Protein AF-A0A3L6QSZ5-F1 (afdb_monomer_lite)

Foldseek 3Di:
DPPPPPPFAQALVLLQVLLCVQVVDNDDPLSVLLNVLSVQAGDHSVVLNVLSVVDSDSVNSSVSSSVVSVVRNVVVVPDD

Sequence (80 aa):
MDMHVYMGYCGWEAFKTLARNYFLINDHPLFPEIQALLSAVEVTPAEVSEMLLRSEDADAALQGVATLLGEKKQAIGEGN

pLDDT: mean 82.84, std 13.27, range [41.09, 92.19]

Secondary structure (DSSP, 8-state):
-------S---HHHHHHHHHHHH--S--TTHHHHHHHHHHS---HHHHHHHHHT-SSHHHHHHHHHHHHHHHHHHHH---

Radius of gyration: 12.74 Å; chains: 1; bounding box: 26×31×37 Å

Organism: Panicum miliaceum (NCBI:txid4540)

Structure (mmCIF, N/CA/C/O backbone):
data_AF-A0A3L6QSZ5-F1
#
_entry.id   AF-A0A3L6QSZ5-F1
#
loop_
_atom_site.group_PDB
_atom_site.id
_atom_site.type_symbol
_atom_site.label_atom_id
_atom_site.label_alt_id
_atom_site.label_comp_id
_atom_site.label_asym_id
_atom_site.label_entity_id
_atom_site.label_seq_id
_atom_site.pdbx_PDB_ins_code
_atom_site.Cartn_x
_atom_site.Cartn_y
_atom_site.Cartn_z
_atom_site.occupancy
_atom_site.B_iso_or_equiv
_atom_site.auth_seq_id
_atom_site.auth_comp_id
_atom_site.auth_asym_id
_atom_site.auth_atom_id
_atom_site.pdbx_PDB_model_num
ATOM 1 N N . MET A 1 1 ? -11.641 20.929 -12.251 1.00 50.28 1 MET A N 1
ATOM 2 C CA . MET A 1 1 ? -11.724 19.560 -11.709 1.00 50.28 1 MET A CA 1
ATOM 3 C C . MET A 1 1 ? -11.559 19.708 -10.217 1.00 50.28 1 MET A C 1
ATOM 5 O O . MET A 1 1 ? -10.564 20.287 -9.805 1.00 50.28 1 MET A O 1
ATOM 9 N N . ASP A 1 2 ? -12.591 19.346 -9.463 1.00 44.22 2 ASP A N 1
ATOM 10 C CA . ASP A 1 2 ? -12.644 19.496 -8.011 1.00 44.22 2 ASP A CA 1
ATOM 11 C C . ASP A 1 2 ? -11.516 18.661 -7.385 1.00 44.22 2 ASP A C 1
ATOM 13 O O . ASP A 1 2 ? -11.550 17.428 -7.403 1.00 44.22 2 ASP A O 1
ATOM 17 N N . MET A 1 3 ? -10.443 19.340 -6.967 1.00 46.00 3 MET A N 1
ATOM 18 C CA . MET A 1 3 ? -9.332 18.738 -6.238 1.00 46.00 3 MET A CA 1
ATOM 19 C C . MET A 1 3 ? -9.837 18.429 -4.833 1.00 46.00 3 MET A C 1
ATOM 21 O O . MET A 1 3 ? -9.628 19.205 -3.903 1.00 46.00 3 MET A O 1
ATOM 25 N N . HIS A 1 4 ? -10.488 17.279 -4.678 1.00 55.75 4 HIS A N 1
ATOM 26 C CA . HIS A 1 4 ? -10.592 16.627 -3.385 1.00 55.75 4 HIS A CA 1
ATOM 27 C C . HIS A 1 4 ? -9.163 16.309 -2.929 1.00 55.75 4 HIS A C 1
ATOM 29 O O . HIS A 1 4 ? -8.620 15.242 -3.211 1.00 55.75 4 HIS A O 1
ATOM 35 N N . VAL A 1 5 ? -8.521 17.269 -2.261 1.00 50.97 5 VAL A N 1
ATOM 36 C CA . VAL A 1 5 ? -7.432 17.000 -1.326 1.00 50.97 5 VAL A CA 1
ATOM 37 C C . VAL A 1 5 ? -8.032 16.038 -0.307 1.00 50.97 5 VAL A C 1
ATOM 39 O O . VAL A 1 5 ? -8.755 16.437 0.603 1.00 50.97 5 VAL A O 1
ATOM 42 N N . TYR A 1 6 ? -7.831 14.743 -0.549 1.00 52.56 6 TYR A N 1
ATOM 43 C CA . TYR A 1 6 ? -8.225 13.677 0.355 1.00 52.56 6 TYR A CA 1
ATOM 44 C C . TYR A 1 6 ? -7.399 13.852 1.628 1.00 52.56 6 TYR A C 1
ATOM 46 O O . TYR A 1 6 ? -6.231 13.473 1.706 1.00 52.56 6 TYR A O 1
ATOM 54 N N . MET A 1 7 ? -8.002 14.514 2.611 1.00 56.31 7 MET A N 1
ATOM 55 C CA . MET A 1 7 ? -7.472 14.614 3.958 1.00 56.31 7 MET A CA 1
ATOM 56 C C . MET A 1 7 ? -7.586 13.236 4.618 1.00 56.31 7 MET A C 1
ATOM 58 O O . MET A 1 7 ? -8.669 12.827 5.020 1.00 56.31 7 MET A O 1
ATOM 62 N N . GLY A 1 8 ? -6.465 12.519 4.716 1.00 63.84 8 GLY A N 1
ATOM 63 C CA . GLY A 1 8 ? -6.242 11.541 5.785 1.00 63.84 8 GLY A CA 1
ATOM 64 C C . GLY A 1 8 ? -5.922 10.109 5.364 1.00 63.84 8 GLY A C 1
ATOM 65 O O . GLY A 1 8 ? -5.004 9.532 5.936 1.00 63.84 8 GLY A O 1
ATOM 66 N N . TYR A 1 9 ? -6.606 9.527 4.372 1.00 72.81 9 TYR A N 1
ATOM 67 C CA . TYR A 1 9 ? -6.614 8.061 4.233 1.00 72.81 9 TYR A CA 1
ATOM 68 C C . TYR A 1 9 ? -6.308 7.551 2.818 1.00 72.81 9 TYR A C 1
ATOM 70 O O . TYR A 1 9 ? -6.703 8.135 1.809 1.00 72.81 9 TYR A O 1
ATOM 78 N N . CYS A 1 10 ? -5.571 6.445 2.748 1.00 82.56 10 CYS A N 1
ATOM 79 C CA . CYS A 1 10 ? -5.177 5.754 1.533 1.00 82.56 10 CYS A CA 1
ATOM 80 C C . CYS A 1 10 ?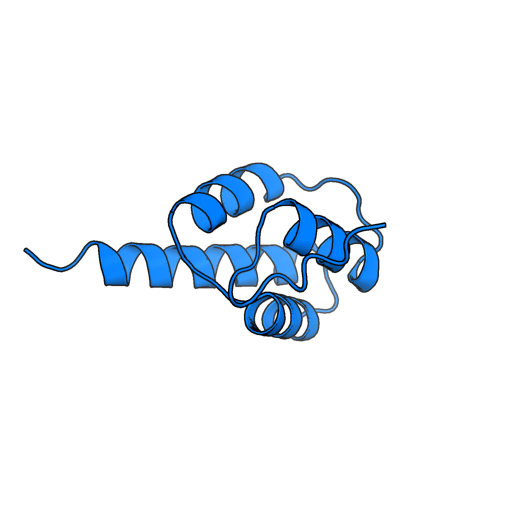 -6.333 4.868 1.076 1.00 82.56 10 CYS A C 1
ATOM 82 O O . CYS A 1 10 ? -6.506 3.744 1.540 1.00 82.56 10 CYS A O 1
ATOM 84 N N . GLY A 1 11 ? -7.139 5.386 0.154 1.00 85.00 11 GLY A N 1
ATOM 85 C CA . GLY A 1 11 ? -8.105 4.566 -0.564 1.00 85.00 11 GLY A CA 1
ATOM 86 C C . GLY A 1 11 ? -7.434 3.644 -1.586 1.00 85.00 11 GLY A C 1
ATOM 87 O O . GLY A 1 11 ? -6.267 3.810 -1.949 1.00 85.00 11 GLY A O 1
ATOM 88 N N . TRP A 1 12 ? -8.218 2.714 -2.130 1.00 87.75 12 TRP A N 1
ATOM 89 C CA . TRP A 1 12 ? -7.793 1.811 -3.204 1.00 87.75 12 TRP A CA 1
ATOM 90 C C . TRP A 1 12 ? -7.173 2.542 -4.409 1.00 87.75 12 TRP A C 1
ATOM 92 O O . TRP A 1 12 ? -6.137 2.131 -4.930 1.00 87.75 12 TRP A O 1
ATOM 102 N N . GLU A 1 13 ? -7.771 3.658 -4.830 1.00 86.75 13 GLU A N 1
ATOM 103 C CA . GLU A 1 13 ? -7.270 4.461 -5.953 1.00 86.75 13 GLU A CA 1
ATOM 104 C C . GLU A 1 13 ? -5.917 5.121 -5.650 1.00 86.75 13 GLU A C 1
ATOM 106 O O . GLU A 1 13 ? -5.043 5.180 -6.522 1.00 86.75 13 GLU A O 1
ATOM 111 N N . ALA A 1 14 ? -5.717 5.568 -4.406 1.00 87.88 14 ALA A N 1
ATOM 112 C CA . ALA A 1 14 ? -4.447 6.127 -3.957 1.00 87.88 14 ALA A CA 1
ATOM 113 C C . ALA A 1 14 ? -3.363 5.045 -3.977 1.00 87.88 14 ALA A C 1
ATOM 115 O O . ALA A 1 14 ? -2.328 5.233 -4.610 1.00 87.88 14 ALA A O 1
ATOM 116 N N . PHE A 1 15 ? -3.634 3.877 -3.390 1.00 89.44 15 PHE A N 1
ATOM 117 C CA . PHE A 1 15 ? -2.718 2.739 -3.414 1.00 89.44 15 PHE A CA 1
ATOM 118 C C . PHE A 1 15 ? -2.356 2.305 -4.844 1.00 89.44 15 PHE A C 1
ATOM 120 O O . PHE A 1 15 ? -1.176 2.154 -5.152 1.00 89.44 15 PHE A O 1
ATOM 127 N N . LYS A 1 16 ? -3.335 2.181 -5.753 1.00 88.75 16 LYS A N 1
ATOM 128 C CA . LYS A 1 16 ? -3.075 1.858 -7.169 1.00 88.75 16 LYS A CA 1
ATOM 129 C C . LYS A 1 16 ? -2.164 2.877 -7.841 1.00 88.75 16 LYS A C 1
ATOM 131 O O . LYS A 1 16 ? -1.274 2.507 -8.606 1.00 88.75 16 LYS A O 1
ATOM 136 N N . THR A 1 17 ? -2.385 4.156 -7.553 1.00 89.75 17 THR A N 1
ATOM 137 C CA . THR A 1 17 ? -1.539 5.238 -8.058 1.00 89.75 17 THR A CA 1
ATOM 138 C C . THR A 1 17 ? -0.112 5.092 -7.536 1.00 89.75 17 THR A C 1
ATOM 140 O O . THR A 1 17 ? 0.827 5.227 -8.314 1.00 89.75 17 THR A O 1
ATOM 143 N N . LEU A 1 18 ? 0.075 4.754 -6.257 1.00 89.00 18 LEU A N 1
ATOM 144 C CA . LEU A 1 18 ? 1.399 4.516 -5.678 1.00 89.00 18 LEU A CA 1
ATOM 145 C C . LEU A 1 18 ? 2.073 3.284 -6.295 1.00 89.00 18 LEU A C 1
ATOM 147 O O . LEU A 1 18 ? 3.180 3.403 -6.808 1.00 89.00 18 LEU A O 1
ATOM 151 N N . ALA A 1 19 ? 1.402 2.132 -6.342 1.00 89.38 19 ALA A N 1
ATOM 152 C CA . ALA A 1 19 ? 1.957 0.902 -6.912 1.00 89.38 19 ALA A CA 1
ATOM 153 C C . ALA A 1 19 ? 2.417 1.095 -8.367 1.00 89.38 19 ALA A C 1
ATOM 155 O O . ALA A 1 19 ? 3.499 0.647 -8.751 1.00 89.38 19 ALA A O 1
ATOM 156 N N . ARG A 1 20 ? 1.638 1.840 -9.159 1.00 89.50 20 ARG A N 1
ATOM 157 C CA . ARG A 1 20 ? 2.008 2.194 -10.529 1.00 89.50 20 ARG A CA 1
ATOM 158 C C . ARG A 1 20 ? 3.155 3.204 -10.597 1.00 89.50 20 ARG A C 1
ATOM 160 O O . ARG A 1 20 ? 3.985 3.085 -11.486 1.00 89.50 20 ARG A O 1
ATOM 167 N N . ASN A 1 21 ? 3.217 4.191 -9.705 1.00 89.06 21 ASN A N 1
ATOM 168 C CA . ASN A 1 21 ? 4.316 5.163 -9.701 1.00 89.06 21 ASN A CA 1
ATOM 169 C C . ASN A 1 21 ? 5.648 4.548 -9.248 1.00 89.06 21 ASN A C 1
ATOM 171 O O . ASN A 1 21 ? 6.681 4.899 -9.807 1.00 89.06 21 ASN A O 1
ATOM 175 N N . TYR A 1 22 ? 5.628 3.640 -8.269 1.00 88.50 22 TYR A N 1
ATOM 176 C CA . TYR A 1 22 ? 6.841 3.025 -7.722 1.00 88.50 22 TYR A CA 1
ATOM 177 C C . TYR A 1 22 ? 7.325 1.827 -8.542 1.00 88.50 22 TYR A C 1
ATOM 179 O O . TYR A 1 22 ? 8.495 1.775 -8.904 1.00 88.50 22 TYR A O 1
ATOM 187 N N . PHE A 1 23 ? 6.434 0.891 -8.876 1.00 88.88 23 PHE A N 1
ATOM 188 C CA . PHE A 1 23 ? 6.814 -0.382 -9.505 1.00 88.88 23 PHE A CA 1
ATOM 189 C C . PHE A 1 23 ? 6.323 -0.526 -10.946 1.00 88.88 23 PHE A C 1
ATOM 191 O O . PHE A 1 23 ? 6.578 -1.548 -11.576 1.00 88.88 23 PHE A O 1
ATOM 198 N N . LEU A 1 24 ? 5.596 0.465 -11.480 1.00 88.38 24 LEU A N 1
ATOM 199 C CA . LEU A 1 24 ? 5.023 0.430 -12.834 1.00 88.38 24 LEU A CA 1
ATOM 200 C C . LEU A 1 24 ? 4.110 -0.783 -13.093 1.00 88.38 24 LEU A C 1
ATOM 202 O O . LEU A 1 24 ? 3.861 -1.147 -14.243 1.00 88.38 24 LEU A O 1
ATOM 206 N N . ILE A 1 25 ? 3.557 -1.375 -12.031 1.00 86.69 25 ILE A N 1
ATOM 207 C CA . ILE A 1 25 ? 2.598 -2.478 -12.112 1.00 86.69 25 ILE A CA 1
ATOM 208 C C . ILE A 1 25 ? 1.161 -1.956 -12.102 1.00 86.69 25 ILE A C 1
ATOM 210 O O . ILE A 1 25 ? 0.838 -0.961 -11.452 1.00 86.69 25 ILE A O 1
ATOM 214 N N . ASN A 1 26 ? 0.281 -2.659 -12.812 1.00 82.81 26 ASN A N 1
ATOM 215 C CA . ASN A 1 26 ? -1.155 -2.366 -12.825 1.00 82.81 26 ASN A CA 1
ATOM 216 C C . ASN A 1 26 ? -1.984 -3.386 -12.032 1.00 82.81 26 ASN A C 1
ATOM 218 O O . ASN A 1 26 ? -3.123 -3.078 -11.676 1.00 82.81 26 ASN A O 1
ATOM 222 N N . ASP A 1 27 ? -1.430 -4.573 -11.786 1.00 84.69 27 ASP A N 1
ATOM 223 C CA . ASP A 1 27 ? -2.090 -5.682 -11.104 1.00 84.69 27 ASP A CA 1
ATOM 224 C C . ASP A 1 27 ? -1.062 -6.530 -10.342 1.00 84.69 27 ASP A C 1
ATOM 226 O O . ASP A 1 27 ? 0.103 -6.600 -10.744 1.00 84.69 27 ASP A O 1
ATOM 230 N N . HIS A 1 28 ? -1.496 -7.144 -9.242 1.00 87.81 28 HIS A N 1
ATOM 231 C CA . HIS A 1 28 ? -0.696 -8.061 -8.439 1.00 87.81 28 HIS A CA 1
ATOM 232 C C . HIS A 1 28 ? -1.617 -9.049 -7.714 1.00 87.81 28 HIS A C 1
ATOM 234 O O . HIS A 1 28 ? -2.683 -8.639 -7.255 1.00 87.81 28 HIS A O 1
ATOM 240 N N . PRO A 1 29 ? -1.211 -10.306 -7.474 1.00 89.19 29 PRO A N 1
ATOM 241 C CA . PRO A 1 29 ? -2.012 -11.255 -6.690 1.00 89.19 29 PRO A CA 1
ATOM 242 C C . PRO A 1 29 ? -2.384 -10.763 -5.277 1.00 89.19 29 PRO A C 1
ATOM 244 O O . PRO A 1 29 ? -3.420 -11.152 -4.748 1.00 89.19 29 PRO A O 1
ATOM 247 N N . LEU A 1 30 ? -1.582 -9.870 -4.684 1.00 89.12 30 LEU A N 1
ATOM 248 C CA . LEU A 1 30 ? -1.816 -9.288 -3.348 1.00 89.12 30 LEU A CA 1
ATOM 249 C C . LEU A 1 30 ? -2.759 -8.072 -3.349 1.00 89.12 30 LEU A C 1
ATOM 251 O O . LEU A 1 30 ? -3.206 -7.629 -2.294 1.00 89.12 30 LEU A O 1
ATOM 255 N N . PHE A 1 31 ? -3.086 -7.517 -4.517 1.00 89.88 31 PHE A N 1
ATOM 256 C CA . PHE A 1 31 ? -3.988 -6.370 -4.641 1.00 89.88 31 PHE A CA 1
ATOM 257 C C . PHE A 1 31 ? -5.372 -6.575 -4.007 1.00 89.88 31 PHE A C 1
ATOM 259 O O . PHE A 1 31 ? -5.779 -5.700 -3.242 1.00 89.88 31 PHE A O 1
ATOM 266 N N . PRO A 1 32 ? -6.104 -7.677 -4.271 1.00 90.06 32 PRO A N 1
ATOM 267 C CA . PRO A 1 32 ? -7.412 -7.896 -3.652 1.00 90.06 32 PRO A CA 1
ATOM 268 C C . PRO A 1 32 ? -7.332 -8.009 -2.124 1.00 90.06 32 PRO A C 1
ATOM 270 O O . PRO A 1 32 ? -8.221 -7.521 -1.427 1.00 90.06 32 PRO A O 1
ATOM 273 N N . GLU A 1 33 ? -6.260 -8.602 -1.594 1.00 90.81 33 GLU A N 1
ATOM 274 C CA . GLU A 1 33 ? -6.039 -8.712 -0.150 1.00 90.81 33 GLU A CA 1
ATOM 275 C C . GLU A 1 33 ? -5.801 -7.335 0.478 1.00 90.81 33 GLU A C 1
ATOM 277 O O . GLU A 1 33 ? -6.491 -6.948 1.423 1.00 90.81 33 GLU A O 1
ATOM 282 N N . ILE A 1 34 ? -4.897 -6.547 -0.108 1.00 90.50 34 ILE A N 1
ATOM 283 C CA . ILE A 1 34 ? -4.611 -5.178 0.330 1.00 90.50 34 ILE A CA 1
ATOM 284 C C . ILE A 1 34 ? -5.859 -4.303 0.222 1.00 90.50 34 ILE A C 1
ATOM 286 O O . ILE A 1 34 ? -6.138 -3.541 1.137 1.00 90.50 34 ILE A O 1
ATOM 290 N N . GLN A 1 35 ? -6.655 -4.429 -0.841 1.00 90.44 35 GLN A N 1
ATOM 291 C CA . GLN A 1 35 ? -7.904 -3.682 -0.992 1.00 90.44 35 GLN A CA 1
ATOM 292 C C . GLN A 1 35 ? -8.893 -3.984 0.143 1.00 90.44 35 GLN A C 1
ATOM 294 O O . GLN A 1 35 ? -9.491 -3.062 0.701 1.00 90.44 35 GLN A O 1
ATOM 299 N N . ALA A 1 36 ? -9.061 -5.260 0.499 1.00 90.19 36 A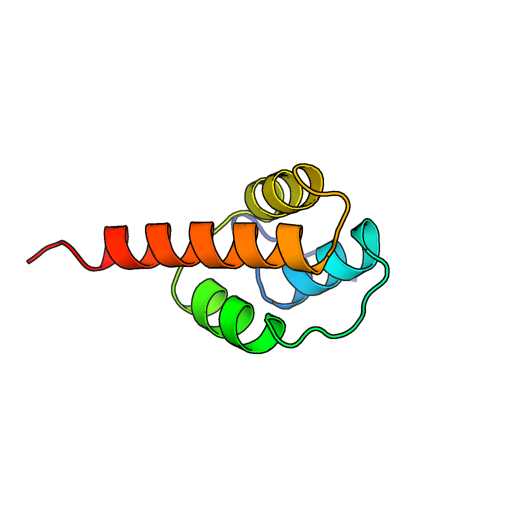LA A N 1
ATOM 300 C CA . ALA A 1 36 ? -9.929 -5.660 1.603 1.00 90.19 36 ALA A CA 1
ATOM 301 C C . ALA A 1 36 ? -9.414 -5.130 2.949 1.00 90.19 36 ALA A C 1
ATOM 303 O O . ALA A 1 36 ? -10.201 -4.680 3.782 1.00 90.19 36 ALA A O 1
ATOM 304 N N . LEU A 1 37 ? -8.094 -5.145 3.150 1.00 90.56 37 LEU A N 1
ATOM 305 C CA . LEU A 1 37 ? -7.457 -4.611 4.348 1.00 90.56 37 LEU A CA 1
ATOM 306 C C . LEU A 1 37 ? -7.574 -3.082 4.429 1.00 90.56 37 LEU A C 1
ATOM 308 O O . LEU A 1 37 ? -8.013 -2.583 5.455 1.00 90.56 37 LEU A O 1
ATOM 312 N N . LEU A 1 38 ? -7.292 -2.347 3.349 1.00 88.00 38 LEU A N 1
ATOM 313 C CA . LEU A 1 38 ? -7.467 -0.888 3.245 1.00 88.00 38 LEU A CA 1
ATOM 314 C C . LEU A 1 38 ? -8.914 -0.446 3.501 1.00 88.00 38 LEU A C 1
ATOM 316 O O . LEU A 1 38 ? -9.147 0.669 3.946 1.00 88.00 38 LEU A O 1
ATOM 320 N N . SER A 1 39 ? -9.899 -1.303 3.217 1.00 86.50 39 SER A N 1
ATOM 321 C CA . SER A 1 39 ? -11.298 -1.027 3.560 1.00 86.50 39 SER A CA 1
ATOM 322 C C . SER A 1 39 ? -11.619 -1.280 5.036 1.00 86.50 39 SER A C 1
ATOM 324 O O . SER A 1 39 ? -12.644 -0.800 5.515 1.00 86.50 39 SER A O 1
ATOM 326 N N . ALA A 1 40 ? -10.800 -2.070 5.732 1.00 87.38 40 ALA A N 1
ATOM 327 C CA . ALA A 1 40 ? -10.971 -2.409 7.141 1.00 87.38 40 ALA A CA 1
ATOM 328 C C . ALA A 1 40 ? -10.135 -1.520 8.072 1.00 87.38 40 ALA A C 1
ATOM 330 O O . ALA A 1 40 ? -10.505 -1.358 9.232 1.00 87.38 40 ALA A O 1
ATOM 331 N N . VAL A 1 41 ? -9.016 -0.970 7.588 1.00 87.56 41 VAL A N 1
ATOM 332 C CA . VAL A 1 41 ? -8.118 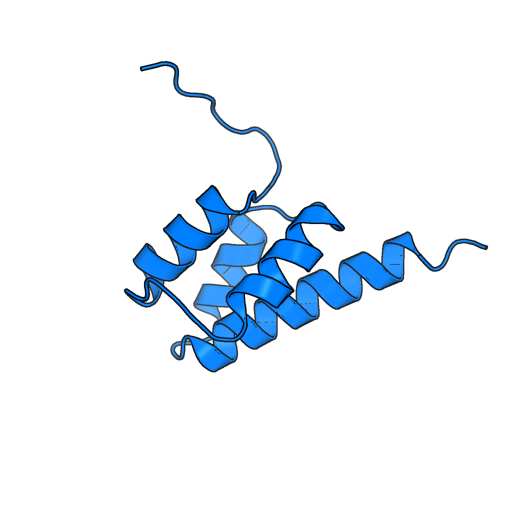-0.112 8.365 1.00 87.56 41 VAL A CA 1
ATOM 333 C C . VAL A 1 41 ? -7.915 1.238 7.710 1.00 87.56 41 VAL A C 1
ATOM 335 O O . VAL A 1 41 ? -7.802 1.370 6.496 1.00 87.56 41 VAL A O 1
ATOM 338 N N . GLU A 1 42 ? -7.763 2.243 8.555 1.00 85.69 42 GLU A N 1
ATOM 339 C CA . GLU A 1 42 ? -7.382 3.583 8.154 1.00 85.69 42 GLU A CA 1
ATOM 340 C C . GLU A 1 42 ? -5.848 3.697 8.115 1.00 85.69 42 GLU A C 1
ATOM 342 O O . GLU A 1 42 ? -5.175 3.671 9.148 1.00 85.69 42 GLU A O 1
ATOM 347 N N . VAL A 1 43 ? -5.271 3.808 6.916 1.00 87.56 43 VAL A N 1
ATOM 348 C CA . VAL A 1 43 ? -3.828 4.037 6.707 1.00 87.56 43 VAL A CA 1
ATOM 349 C C . VAL A 1 43 ? -3.620 5.296 5.882 1.00 87.56 43 VAL A C 1
ATOM 351 O O . VAL A 1 43 ? -4.465 5.627 5.057 1.00 87.56 43 VAL A O 1
ATOM 354 N N . THR A 1 44 ? -2.499 5.991 6.043 1.00 88.38 44 THR A N 1
ATOM 355 C CA . THR A 1 44 ? -2.178 7.155 5.205 1.00 88.38 44 THR A CA 1
ATOM 356 C C . THR A 1 44 ? -1.434 6.742 3.925 1.00 88.38 44 THR A C 1
ATOM 358 O O . THR A 1 44 ? -0.667 5.776 3.926 1.00 88.38 44 THR A O 1
ATOM 361 N N . PRO A 1 45 ? -1.586 7.475 2.805 1.00 85.06 45 PRO A N 1
ATOM 362 C CA . PRO A 1 45 ? -0.803 7.207 1.598 1.00 85.06 45 PRO A CA 1
ATOM 363 C C . PRO A 1 45 ? 0.707 7.393 1.821 1.00 85.06 45 PRO A C 1
ATOM 365 O O . PRO A 1 45 ? 1.498 6.768 1.120 1.00 85.06 45 PRO A O 1
ATOM 368 N N . ALA A 1 46 ? 1.114 8.201 2.807 1.00 87.12 46 ALA A N 1
ATOM 369 C CA . ALA A 1 46 ? 2.513 8.368 3.193 1.00 87.12 46 ALA A CA 1
ATOM 370 C C . ALA A 1 46 ? 3.087 7.097 3.844 1.00 87.12 46 ALA A C 1
ATOM 372 O O . ALA A 1 46 ? 4.148 6.647 3.426 1.00 87.12 46 ALA A O 1
ATOM 373 N N . GLU A 1 47 ? 2.366 6.476 4.788 1.00 87.75 47 GLU A N 1
ATOM 374 C CA . GLU A 1 47 ? 2.766 5.190 5.390 1.00 87.75 47 GLU A CA 1
ATOM 375 C C . GLU A 1 47 ? 2.891 4.087 4.333 1.00 87.75 47 GLU A C 1
ATOM 377 O O . GLU A 1 47 ? 3.870 3.342 4.318 1.00 87.75 47 GLU A O 1
ATOM 382 N N . VAL A 1 48 ? 1.922 4.006 3.414 1.00 88.62 48 VAL A N 1
ATOM 383 C CA . VAL A 1 48 ? 1.979 3.048 2.301 1.00 88.62 48 VAL A CA 1
ATOM 384 C C . VAL A 1 48 ? 3.199 3.330 1.427 1.00 88.62 48 VAL A C 1
ATOM 386 O O . VAL A 1 48 ? 3.969 2.418 1.157 1.00 88.62 48 VAL A O 1
ATOM 389 N N . SER A 1 49 ? 3.419 4.586 1.030 1.00 88.88 49 SER A N 1
ATOM 390 C CA . SER A 1 49 ? 4.585 4.982 0.226 1.00 88.88 49 SER A CA 1
ATOM 391 C C . SER A 1 49 ? 5.908 4.627 0.902 1.00 88.88 49 SER A C 1
ATOM 393 O O . SER A 1 49 ? 6.824 4.162 0.237 1.00 88.88 49 SER A O 1
ATOM 395 N N . GLU A 1 50 ? 6.015 4.799 2.219 1.00 90.12 50 GLU A N 1
ATOM 396 C CA . GLU A 1 50 ? 7.212 4.436 2.979 1.00 90.12 50 GLU A CA 1
ATOM 397 C C . GLU A 1 50 ? 7.451 2.919 3.002 1.00 90.12 50 GLU A C 1
ATOM 399 O O . GLU A 1 50 ? 8.590 2.467 2.879 1.00 90.12 50 GLU A O 1
ATOM 404 N N . MET A 1 51 ? 6.387 2.118 3.121 1.00 89.69 51 MET A N 1
ATOM 405 C CA . MET A 1 51 ? 6.482 0.660 2.981 1.00 89.69 51 MET A CA 1
ATOM 406 C C . MET A 1 51 ? 6.910 0.257 1.572 1.00 89.69 51 MET A C 1
ATOM 408 O O . MET A 1 51 ? 7.755 -0.622 1.423 1.00 89.69 51 MET A O 1
ATOM 412 N N . LEU A 1 52 ? 6.384 0.932 0.548 1.00 89.06 52 LEU A N 1
ATOM 413 C CA . LEU A 1 52 ? 6.794 0.693 -0.831 1.00 89.06 52 LEU A CA 1
ATOM 414 C C . LEU A 1 52 ? 8.263 1.076 -1.057 1.00 89.06 52 LEU A C 1
ATOM 416 O O . LEU A 1 52 ? 8.988 0.329 -1.688 1.00 89.06 52 LEU A O 1
ATOM 420 N N . LEU A 1 53 ? 8.740 2.183 -0.487 1.00 88.25 53 LEU A N 1
ATOM 421 C CA . LEU A 1 53 ? 10.137 2.625 -0.601 1.00 88.25 53 LEU A CA 1
ATOM 422 C C . LEU A 1 53 ? 11.140 1.737 0.149 1.00 88.25 53 LEU A C 1
ATOM 424 O O . LEU A 1 53 ? 12.332 1.779 -0.147 1.00 88.25 53 LEU A O 1
ATOM 428 N N . ARG A 1 54 ? 10.683 0.943 1.122 1.00 87.75 54 ARG A N 1
ATOM 429 C CA . ARG A 1 54 ? 11.530 -0.014 1.850 1.00 87.75 54 ARG A CA 1
ATOM 430 C C . ARG A 1 54 ? 11.926 -1.229 1.017 1.00 87.75 54 ARG A C 1
ATOM 432 O O . ARG A 1 54 ? 12.755 -2.018 1.467 1.00 87.75 54 ARG A O 1
ATOM 439 N N . SER A 1 55 ? 11.330 -1.421 -0.155 1.00 89.06 55 SER A N 1
ATOM 440 C CA . SER A 1 55 ? 11.595 -2.573 -1.011 1.00 89.06 55 SER A CA 1
ATOM 441 C C . SER A 1 55 ? 11.629 -2.157 -2.475 1.00 89.06 55 SER A C 1
ATOM 443 O O . SER A 1 55 ? 10.767 -1.429 -2.948 1.00 89.06 55 SER A O 1
ATOM 445 N N . GLU A 1 56 ? 12.628 -2.636 -3.210 1.00 86.75 56 GLU A N 1
ATOM 446 C CA . GLU A 1 56 ? 12.738 -2.382 -4.653 1.00 86.75 56 GLU A CA 1
ATOM 447 C C . GLU A 1 56 ? 11.854 -3.342 -5.467 1.00 86.75 56 GLU A C 1
ATOM 449 O O . GLU A 1 56 ? 11.437 -3.024 -6.580 1.00 86.75 56 GLU A O 1
ATOM 454 N N . ASP A 1 57 ? 11.505 -4.491 -4.882 1.00 90.06 57 ASP A N 1
ATOM 455 C CA . ASP A 1 57 ? 10.605 -5.479 -5.465 1.00 90.06 57 ASP A CA 1
ATOM 456 C C . ASP A 1 57 ? 9.148 -5.209 -5.094 1.00 90.06 57 ASP A C 1
ATOM 458 O O . ASP A 1 57 ? 8.803 -5.074 -3.916 1.00 90.06 57 ASP A O 1
ATOM 462 N N . ALA A 1 58 ? 8.270 -5.228 -6.100 1.00 88.31 58 ALA A N 1
ATOM 463 C CA . ALA A 1 58 ? 6.838 -5.039 -5.900 1.00 88.31 58 ALA A CA 1
ATOM 464 C C . ALA A 1 58 ? 6.244 -6.092 -4.956 1.00 88.31 58 ALA A C 1
ATOM 466 O O . ALA A 1 58 ? 5.455 -5.754 -4.084 1.00 88.31 58 ALA A O 1
ATOM 467 N N . ASP A 1 59 ? 6.645 -7.356 -5.094 1.00 90.00 59 ASP A N 1
ATOM 468 C CA . ASP A 1 59 ? 6.123 -8.452 -4.273 1.00 90.00 59 ASP A CA 1
ATOM 469 C C . ASP A 1 59 ? 6.464 -8.236 -2.785 1.00 90.00 59 ASP A C 1
ATOM 471 O O . ASP A 1 59 ? 5.573 -8.20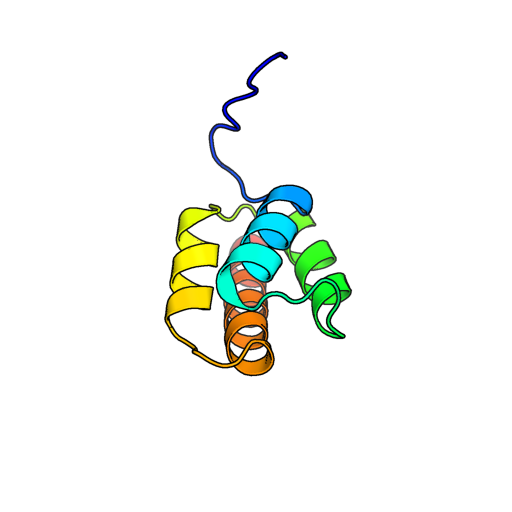5 -1.934 1.00 90.00 59 ASP A O 1
ATOM 475 N N . ALA A 1 60 ? 7.734 -7.929 -2.489 1.00 91.00 60 ALA A N 1
ATOM 476 C CA . ALA A 1 60 ? 8.204 -7.633 -1.135 1.00 91.00 60 ALA A CA 1
ATOM 477 C C . ALA A 1 60 ? 7.557 -6.365 -0.552 1.00 91.00 60 ALA A C 1
ATOM 479 O O . ALA A 1 60 ? 7.101 -6.366 0.594 1.00 91.00 60 ALA A O 1
ATOM 480 N N . ALA A 1 61 ? 7.458 -5.302 -1.354 1.00 91.75 61 ALA A N 1
ATOM 481 C CA . ALA A 1 61 ? 6.822 -4.047 -0.972 1.00 91.75 61 ALA A CA 1
ATOM 482 C C . ALA A 1 61 ? 5.344 -4.241 -0.605 1.00 91.75 61 ALA A C 1
ATOM 484 O O . ALA A 1 61 ? 4.872 -3.770 0.432 1.00 91.75 61 ALA A O 1
ATOM 485 N N . LEU A 1 62 ? 4.608 -4.970 -1.444 1.00 91.69 62 LEU A N 1
ATOM 486 C CA . LEU A 1 62 ? 3.193 -5.266 -1.249 1.00 91.69 62 LEU A CA 1
ATOM 487 C C . LEU A 1 62 ? 2.958 -6.183 -0.055 1.00 91.69 62 LEU A C 1
ATOM 489 O O . LEU A 1 62 ? 2.019 -5.954 0.705 1.00 91.69 62 LEU A O 1
ATOM 493 N N . GLN A 1 63 ? 3.830 -7.167 0.157 1.00 92.19 63 GLN A N 1
ATOM 494 C CA . GLN A 1 63 ? 3.791 -8.014 1.343 1.00 92.19 63 GLN A CA 1
ATOM 495 C C . GLN A 1 63 ? 4.008 -7.192 2.625 1.00 92.19 63 GLN A C 1
ATOM 497 O O . GLN A 1 63 ? 3.317 -7.405 3.625 1.00 92.19 63 GLN A O 1
ATOM 502 N N . GLY A 1 64 ? 4.909 -6.204 2.590 1.00 91.56 64 GLY A N 1
ATOM 503 C CA . GLY A 1 64 ? 5.110 -5.252 3.685 1.00 91.56 64 GLY A CA 1
ATOM 504 C C . GLY A 1 64 ? 3.863 -4.411 3.975 1.00 91.56 64 GLY A C 1
ATOM 505 O O . GLY A 1 64 ? 3.460 -4.278 5.132 1.00 91.56 64 GLY A O 1
ATOM 506 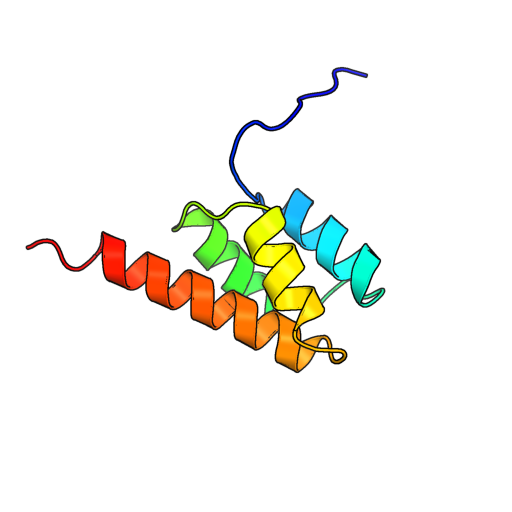N N . VAL A 1 65 ? 3.197 -3.909 2.929 1.00 91.81 65 VAL A N 1
ATOM 507 C CA . VAL A 1 65 ? 1.926 -3.176 3.062 1.00 91.81 65 VAL A CA 1
ATOM 508 C C . VAL A 1 65 ? 0.829 -4.075 3.638 1.00 91.81 65 VAL A C 1
ATOM 510 O O . VAL A 1 65 ? 0.176 -3.680 4.599 1.00 91.81 65 VAL A O 1
ATOM 513 N N . ALA A 1 66 ? 0.637 -5.288 3.114 1.00 91.69 66 ALA A N 1
ATOM 514 C CA . ALA A 1 66 ? -0.359 -6.232 3.626 1.00 91.69 66 ALA A CA 1
ATOM 515 C C . ALA A 1 66 ? -0.128 -6.553 5.113 1.00 91.69 66 ALA A C 1
ATOM 517 O O . ALA A 1 66 ? -1.071 -6.529 5.903 1.0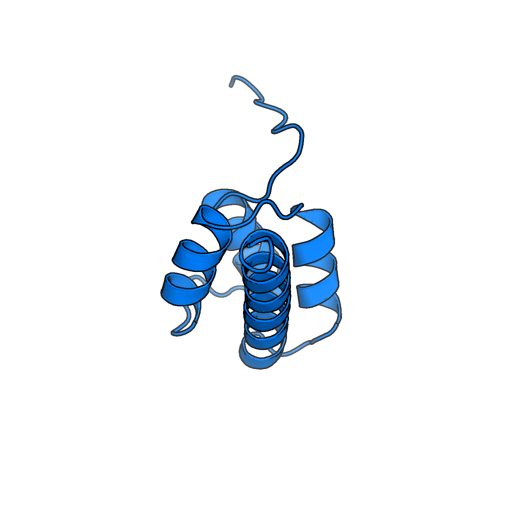0 91.69 66 ALA A O 1
ATOM 518 N N . THR A 1 67 ? 1.134 -6.749 5.509 1.00 91.88 67 THR A N 1
ATOM 519 C CA . THR A 1 67 ? 1.526 -6.976 6.909 1.00 91.88 67 THR A CA 1
ATOM 520 C C . THR A 1 67 ? 1.161 -5.782 7.793 1.00 91.88 67 THR A C 1
ATOM 522 O O . THR A 1 67 ? 0.487 -5.960 8.804 1.00 91.88 67 THR A O 1
ATOM 525 N N . LEU A 1 68 ? 1.516 -4.554 7.390 1.00 90.94 68 LEU A N 1
ATOM 526 C CA . LEU A 1 68 ? 1.172 -3.327 8.124 1.00 90.94 68 LEU A CA 1
ATOM 527 C C . LEU A 1 68 ? -0.337 -3.187 8.342 1.00 90.94 68 LEU A C 1
ATOM 529 O O . LEU A 1 68 ? -0.794 -2.827 9.428 1.00 90.94 68 LEU A O 1
ATOM 533 N N . LEU A 1 69 ? -1.116 -3.435 7.289 1.00 91.12 69 LEU A N 1
ATOM 534 C CA . LEU A 1 69 ? -2.565 -3.318 7.353 1.00 91.12 69 LEU A CA 1
ATOM 535 C C . LEU A 1 69 ? -3.175 -4.435 8.206 1.00 91.12 69 LEU A C 1
ATOM 537 O O . LEU A 1 69 ? -4.127 -4.185 8.942 1.00 91.12 69 LEU A O 1
ATOM 541 N N . GLY A 1 70 ? -2.622 -5.648 8.141 1.00 89.56 70 GLY A N 1
ATOM 542 C CA . GLY A 1 70 ? -2.997 -6.765 9.004 1.00 89.56 70 GLY A CA 1
ATOM 543 C C . GLY A 1 70 ? -2.778 -6.450 10.484 1.00 89.56 70 GLY A C 1
ATOM 544 O O . GLY A 1 70 ? -3.690 -6.640 11.285 1.00 89.56 70 GLY A O 1
ATOM 545 N N . GLU A 1 71 ? -1.623 -5.883 10.831 1.00 89.56 71 GLU A N 1
ATOM 546 C CA . GLU A 1 71 ? -1.285 -5.459 12.197 1.00 89.56 71 GLU A CA 1
ATOM 547 C C . GLU A 1 71 ? -2.244 -4.372 12.698 1.00 89.56 71 GLU A C 1
ATOM 549 O O . GLU A 1 71 ? -2.817 -4.490 13.783 1.00 89.56 71 GLU A O 1
ATOM 554 N N . LYS A 1 72 ? -2.509 -3.340 11.878 1.00 87.62 72 LYS A N 1
ATOM 555 C CA . LYS A 1 72 ? -3.516 -2.320 12.214 1.00 87.62 72 LYS A CA 1
ATOM 556 C C . LYS A 1 72 ? -4.883 -2.961 12.432 1.00 87.62 72 LYS A C 1
ATOM 558 O O . LYS A 1 72 ? -5.551 -2.618 13.400 1.00 87.62 72 LYS A O 1
ATOM 563 N N . LYS A 1 73 ? -5.281 -3.919 11.587 1.00 87.62 73 LYS A N 1
ATOM 564 C CA . LYS A 1 73 ? -6.572 -4.614 11.682 1.00 87.62 73 LYS A CA 1
ATOM 565 C C . LYS A 1 73 ? -6.705 -5.429 12.968 1.00 87.62 73 LYS A C 1
ATOM 567 O O . LYS A 1 73 ? -7.797 -5.494 13.526 1.00 87.62 73 LYS A O 1
ATOM 572 N N . GLN A 1 74 ? -5.625 -6.046 13.437 1.00 85.12 74 GLN A N 1
ATOM 573 C CA . GLN A 1 74 ? -5.613 -6.755 14.716 1.00 85.12 74 GLN A CA 1
ATOM 574 C C . GLN A 1 74 ? -5.710 -5.778 15.894 1.00 85.12 74 GLN A C 1
ATOM 576 O O . GLN A 1 74 ? -6.526 -5.989 16.787 1.00 85.12 74 GLN A O 1
ATOM 581 N N . ALA A 1 75 ? -4.996 -4.650 15.837 1.00 79.50 75 ALA A N 1
ATOM 582 C CA . ALA A 1 75 ? -5.027 -3.632 16.888 1.00 79.50 75 ALA A CA 1
ATOM 583 C C . ALA A 1 75 ? -6.410 -2.977 17.093 1.00 79.50 75 ALA A C 1
ATOM 585 O O . ALA A 1 75 ? -6.744 -2.607 18.215 1.00 79.50 75 ALA A O 1
ATOM 586 N N . ILE A 1 76 ? -7.237 -2.848 16.046 1.00 74.94 76 ILE A N 1
ATOM 587 C CA . ILE A 1 76 ? -8.643 -2.403 16.185 1.00 74.94 76 ILE A CA 1
ATOM 588 C C . ILE A 1 76 ? -9.597 -3.517 16.656 1.00 74.94 76 ILE A C 1
ATOM 590 O O . ILE A 1 76 ? -10.704 -3.211 17.093 1.00 74.94 76 ILE A O 1
ATOM 594 N N . GLY A 1 77 ? -9.207 -4.792 16.551 1.00 65.50 77 GLY A N 1
ATOM 595 C CA . GLY A 1 77 ? -10.033 -5.949 16.917 1.00 65.50 77 GLY A CA 1
ATOM 596 C C . GLY A 1 77 ? -9.817 -6.467 18.343 1.00 65.50 77 GLY A C 1
ATOM 597 O O . GLY A 1 77 ? -10.738 -7.038 18.925 1.00 65.50 77 GLY A O 1
ATOM 598 N N . GLU A 1 78 ? -8.639 -6.250 18.933 1.00 53.41 78 GLU A N 1
ATOM 599 C CA . GLU A 1 78 ? -8.325 -6.649 20.312 1.00 53.41 78 GLU A CA 1
ATOM 600 C C . GLU A 1 78 ? -8.746 -5.571 21.321 1.00 53.41 78 GLU A C 1
ATOM 602 O O . GLU A 1 78 ? -7.944 -4.905 21.970 1.00 53.41 78 GLU A O 1
ATOM 607 N N . GLY A 1 79 ? -10.059 -5.399 21.431 1.00 53.69 79 GLY A N 1
ATOM 608 C CA . GLY A 1 79 ? -10.717 -4.592 22.450 1.00 53.69 79 GLY A CA 1
ATOM 609 C C . GLY A 1 79 ? -11.992 -5.281 22.921 1.00 53.69 79 GLY A C 1
ATOM 610 O O . GLY A 1 79 ? -13.088 -4.755 22.721 1.00 53.69 79 GLY A O 1
ATOM 611 N N . ASN A 1 80 ? -11.874 -6.483 23.494 1.00 41.09 80 ASN A N 1
ATOM 612 C CA . ASN A 1 80 ? -12.963 -7.107 24.247 1.00 41.09 80 ASN A CA 1
ATOM 613 C C . ASN A 1 80 ? -12.458 -7.840 25.485 1.00 41.09 80 ASN A C 1
ATOM 615 O O . ASN A 1 80 ? -11.530 -8.661 25.334 1.00 41.09 80 ASN A O 1
#

InterPro domains:
  IPR050747 Mitochondrial chaperone BCS1 subfamily [PTHR23070] (1-73)
  IPR058017 AAA+ ATPase At3g28540-like, C-terminal domain [PF25568] (10-74)